Protein AF-A0A527XKP6-F1 (afdb_monomer_lite)

Radius of gyration: 14.29 Å; chains: 1; bounding box: 31×26×40 Å

pLDDT: mean 94.18, std 5.2, range [71.88, 98.5]

Sequence (89 aa):
LHRTIVERLSAAGHTIDDCDLYAEDFDPRLTRTERLGYHDQRSPADAVAGYVERLQNAEALVLSFPVWNYGYPAILKGFFDRVFLPGVS

Secondary structure (DSSP, 8-state):
-HHHHHHHHHHTT-------TTTTT------HHHHHTTTSPP-TTSTTHHHHHHHHH-S--------BTTB--HHHHHHHHHHS-TTT-

Foldseek 3Di:
DLVVVVVVCVVVVDDDDRDDLVVVVPDLDCDPVCVVCLQPDDDCPDPCNVVLVVLQPDPDDDDDADQDPNHGDSSVVSCCSRRVTPPSD

Structure (mmCIF, N/CA/C/O backbone):
data_AF-A0A527XKP6-F1
#
_entry.id   AF-A0A527XKP6-F1
#
loop_
_atom_site.group_PDB
_atom_site.id
_atom_site.type_symbol
_atom_site.label_atom_id
_atom_site.label_alt_id
_atom_site.label_comp_id
_atom_site.label_asym_id
_atom_site.label_entity_id
_atom_site.label_seq_id
_atom_site.pdbx_PDB_ins_code
_atom_site.Cartn_x
_atom_site.Cartn_y
_atom_site.Cartn_z
_atom_site.occupancy
_atom_site.B_iso_or_equiv
_atom_site.auth_seq_id
_atom_site.auth_comp_id
_atom_site.auth_asym_id
_atom_site.auth_atom_id
_atom_site.pdbx_PDB_model_num
ATOM 1 N N . LEU A 1 1 ? -10.159 10.206 12.391 1.00 90.69 1 LEU A N 1
ATOM 2 C CA . LEU A 1 1 ? -10.611 8.954 11.748 1.00 90.69 1 LEU A CA 1
ATOM 3 C C . LEU A 1 1 ? -9.492 7.920 11.744 1.00 90.69 1 LEU A C 1
ATOM 5 O O . LEU A 1 1 ? -9.668 6.918 12.415 1.00 90.69 1 LEU A O 1
ATOM 9 N N . HIS A 1 2 ? -8.344 8.208 11.115 1.00 94.12 2 HIS A N 1
ATOM 10 C CA . HIS A 1 2 ? -7.129 7.370 11.142 1.00 94.12 2 HIS A CA 1
ATOM 11 C C . HIS A 1 2 ? -6.816 6.754 12.520 1.00 94.12 2 HIS A C 1
ATOM 13 O O . HIS A 1 2 ? -6.942 5.545 12.671 1.00 94.12 2 HIS A O 1
ATOM 19 N N . ARG A 1 3 ? -6.567 7.573 13.553 1.00 95.50 3 ARG A N 1
ATOM 20 C CA . ARG A 1 3 ? -6.306 7.082 14.923 1.00 95.50 3 ARG A CA 1
ATOM 21 C C . ARG A 1 3 ? -7.337 6.062 15.421 1.00 95.50 3 ARG A C 1
ATOM 23 O O . ARG A 1 3 ? -6.975 5.039 15.981 1.00 95.50 3 ARG A O 1
ATOM 30 N N . THR A 1 4 ? -8.622 6.321 15.190 1.00 97.25 4 THR A N 1
ATOM 31 C CA . THR A 1 4 ? -9.702 5.418 15.610 1.00 97.25 4 THR A CA 1
ATOM 32 C C . THR A 1 4 ? -9.667 4.088 14.857 1.00 97.25 4 THR A C 1
ATOM 34 O O . THR A 1 4 ? -9.986 3.065 15.449 1.00 97.25 4 THR A O 1
ATOM 37 N N . ILE A 1 5 ? -9.281 4.081 13.577 1.00 96.69 5 ILE A N 1
ATOM 38 C CA . ILE A 1 5 ? -9.105 2.849 12.794 1.00 96.69 5 ILE A CA 1
ATOM 39 C C . ILE A 1 5 ? -7.983 2.009 13.412 1.00 96.69 5 ILE A C 1
ATOM 41 O O . ILE A 1 5 ? -8.220 0.852 13.752 1.00 96.69 5 ILE A O 1
ATOM 45 N N . VAL A 1 6 ? -6.809 2.613 13.628 1.00 96.44 6 VAL A N 1
ATOM 46 C CA . VAL A 1 6 ? -5.642 1.932 14.212 1.00 96.44 6 VAL A CA 1
ATOM 47 C C . VAL A 1 6 ? -5.973 1.379 15.598 1.00 96.44 6 VAL A C 1
ATOM 49 O O . VAL A 1 6 ? -5.790 0.193 15.849 1.00 96.44 6 VAL A O 1
ATOM 52 N N . GLU A 1 7 ? -6.539 2.200 16.486 1.00 97.38 7 GLU A N 1
ATOM 53 C CA . GLU A 1 7 ? -6.910 1.782 17.844 1.00 97.38 7 GLU A CA 1
ATOM 54 C C . GLU A 1 7 ? -7.886 0.597 17.845 1.00 97.38 7 GLU A C 1
ATOM 56 O O . GLU A 1 7 ? -7.725 -0.345 18.622 1.00 97.38 7 GLU A O 1
ATOM 61 N N . ARG A 1 8 ? -8.914 0.629 16.988 1.00 98.06 8 ARG A N 1
ATOM 62 C CA . ARG A 1 8 ? -9.968 -0.395 16.979 1.00 98.06 8 ARG A CA 1
ATOM 63 C C . ARG A 1 8 ? -9.511 -1.703 16.349 1.00 98.06 8 ARG A C 1
ATOM 65 O O . ARG A 1 8 ? -9.848 -2.752 16.892 1.00 98.06 8 ARG A O 1
ATOM 72 N N . LEU A 1 9 ? -8.758 -1.655 15.251 1.00 97.56 9 LEU A N 1
ATOM 73 C CA . LEU A 1 9 ? -8.244 -2.868 14.612 1.00 97.56 9 LEU A CA 1
ATOM 74 C C . LEU A 1 9 ? -7.177 -3.543 15.482 1.00 97.56 9 LEU A C 1
ATOM 76 O O . LEU A 1 9 ? -7.234 -4.757 15.668 1.00 97.56 9 LEU A O 1
ATOM 80 N N . SER A 1 10 ? -6.293 -2.763 16.110 1.00 97.50 10 SER A N 1
ATOM 81 C CA . SER A 1 10 ? -5.336 -3.291 17.089 1.00 97.50 10 SER A CA 1
ATOM 82 C C . SER A 1 10 ? -6.045 -3.931 18.286 1.00 97.50 10 SER A C 1
ATOM 84 O O . SER A 1 10 ? -5.695 -5.036 18.692 1.00 97.50 10 SER A O 1
ATOM 86 N N . ALA A 1 11 ? -7.092 -3.294 18.829 1.00 98.25 11 ALA A N 1
ATOM 87 C CA . ALA A 1 11 ? -7.879 -3.865 19.928 1.00 98.25 11 ALA A CA 1
ATOM 88 C C . ALA A 1 11 ? -8.630 -5.154 19.540 1.00 98.25 11 ALA A C 1
ATOM 90 O O . ALA A 1 11 ? -8.936 -5.967 20.411 1.00 98.25 11 ALA A O 1
ATOM 91 N N . ALA A 1 12 ? -8.919 -5.347 18.251 1.00 98.00 12 ALA A N 1
ATOM 92 C CA . ALA A 1 12 ? -9.498 -6.576 17.715 1.00 98.00 12 ALA A CA 1
ATOM 93 C C . ALA A 1 12 ? -8.454 -7.683 17.452 1.00 98.00 12 ALA A C 1
ATOM 95 O O . ALA A 1 12 ? -8.833 -8.785 17.062 1.00 98.00 12 ALA A O 1
ATOM 96 N N . GLY A 1 13 ? -7.164 -7.422 17.695 1.00 98.25 13 GLY A N 1
ATOM 97 C CA . GLY A 1 13 ? -6.080 -8.399 17.558 1.00 98.25 13 GLY A CA 1
ATOM 98 C C . GLY A 1 13 ? -5.417 -8.440 16.179 1.00 98.25 13 GLY A C 1
ATOM 99 O O . GLY A 1 13 ? -4.670 -9.376 15.907 1.00 98.25 13 GLY A O 1
ATOM 100 N N . HIS A 1 14 ? -5.671 -7.458 15.310 1.00 98.06 14 HIS A N 1
ATOM 101 C CA . HIS A 1 14 ? -5.000 -7.361 14.013 1.00 98.06 14 HIS A CA 1
ATOM 102 C C . HIS A 1 14 ? -3.616 -6.709 14.144 1.00 98.06 14 HIS A C 1
ATOM 104 O O . HIS A 1 14 ? -3.442 -5.746 14.893 1.00 98.06 14 HIS A O 1
ATOM 110 N N . THR A 1 15 ? -2.646 -7.191 13.366 1.00 97.69 15 THR A N 1
ATOM 111 C CA . THR A 1 15 ? -1.364 -6.503 13.160 1.00 97.69 15 THR A CA 1
ATOM 112 C C . THR A 1 15 ? -1.563 -5.380 12.151 1.00 97.69 15 THR A C 1
ATOM 114 O O . THR A 1 15 ? -2.117 -5.613 11.079 1.00 97.69 15 THR A O 1
ATOM 117 N N . ILE A 1 16 ? -1.121 -4.169 12.490 1.00 97.50 16 ILE A N 1
ATOM 118 C CA . ILE A 1 16 ? -1.324 -2.977 11.662 1.00 97.50 16 ILE A CA 1
ATOM 119 C C . ILE A 1 16 ? 0.014 -2.477 11.140 1.00 97.50 16 ILE A C 1
ATOM 121 O O . ILE A 1 16 ? 0.918 -2.183 11.920 1.00 97.50 16 ILE A O 1
ATOM 125 N N . ASP A 1 17 ? 0.099 -2.344 9.822 1.00 97.25 17 ASP A N 1
ATOM 126 C CA . ASP A 1 17 ? 1.135 -1.581 9.144 1.00 97.25 17 ASP A CA 1
ATOM 127 C C . ASP A 1 17 ? 0.581 -0.186 8.808 1.00 97.25 17 ASP A C 1
ATOM 129 O O . ASP A 1 17 ? -0.256 -0.031 7.916 1.00 97.25 17 ASP A O 1
ATOM 133 N N . ASP A 1 18 ? 0.977 0.823 9.588 1.00 96.06 18 ASP A N 1
ATOM 134 C CA . ASP A 1 18 ? 0.441 2.183 9.479 1.00 96.06 18 ASP A CA 1
ATOM 135 C C . ASP A 1 18 ? 1.188 2.980 8.396 1.00 96.06 18 ASP A C 1
ATOM 137 O O . ASP A 1 18 ? 2.243 3.564 8.638 1.00 96.06 18 ASP A O 1
ATOM 141 N N . CYS A 1 19 ? 0.665 2.936 7.168 1.00 97.00 19 CYS A N 1
ATOM 142 C CA . CYS A 1 19 ? 1.224 3.610 5.992 1.00 97.00 19 CYS A CA 1
ATOM 143 C C . CYS A 1 19 ? 0.689 5.040 5.862 1.00 97.00 19 CYS A C 1
ATOM 145 O O . CYS A 1 19 ? -0.335 5.282 5.212 1.00 97.00 19 CYS A O 1
ATOM 147 N N . ASP A 1 20 ? 1.382 5.997 6.484 1.00 97.12 20 ASP A N 1
ATOM 148 C CA . ASP A 1 20 ? 1.076 7.424 6.363 1.00 97.12 20 ASP A CA 1
ATOM 149 C C . ASP A 1 20 ? 1.929 8.051 5.255 1.00 97.12 20 ASP A C 1
ATOM 151 O O . ASP A 1 20 ? 3.053 8.501 5.470 1.00 97.12 20 ASP A O 1
ATOM 155 N N . LEU A 1 21 ? 1.351 8.129 4.052 1.00 97.94 21 LEU A N 1
ATOM 156 C CA . LEU A 1 21 ? 2.018 8.673 2.865 1.00 97.94 21 LEU A CA 1
ATOM 157 C C . LEU A 1 21 ? 2.544 10.106 3.050 1.00 97.94 21 LEU A C 1
ATOM 159 O O . LEU A 1 21 ? 3.505 10.485 2.383 1.00 97.94 21 LEU A O 1
ATOM 163 N N . TYR A 1 22 ? 1.920 10.916 3.913 1.00 97.56 22 TYR A N 1
ATOM 164 C CA . TYR A 1 22 ? 2.390 12.277 4.181 1.00 97.56 22 TYR A CA 1
ATOM 165 C C . TYR A 1 22 ? 3.547 12.285 5.178 1.00 97.56 22 TYR A C 1
ATOM 167 O O . TYR A 1 22 ? 4.501 13.036 4.983 1.00 97.56 22 TYR A O 1
ATOM 175 N N . ALA A 1 23 ? 3.478 11.469 6.232 1.00 97.56 23 ALA A N 1
ATOM 176 C CA . ALA A 1 23 ? 4.568 11.352 7.201 1.00 97.56 23 ALA A CA 1
ATOM 177 C C . ALA A 1 23 ? 5.820 10.698 6.592 1.00 97.56 23 ALA A C 1
ATOM 179 O O . ALA A 1 23 ? 6.939 11.035 6.975 1.00 97.56 23 ALA A O 1
ATOM 180 N N . GLU A 1 24 ? 5.630 9.797 5.629 1.00 97.69 24 GLU A N 1
ATOM 181 C CA . GLU A 1 24 ? 6.697 9.099 4.907 1.00 97.69 24 GLU A CA 1
ATOM 182 C C . GLU A 1 24 ? 7.258 9.892 3.708 1.00 97.69 24 GLU A C 1
ATOM 184 O O . GLU A 1 24 ? 8.132 9.390 3.003 1.00 97.69 24 GLU A O 1
ATOM 189 N N . ASP A 1 25 ? 6.777 11.122 3.475 1.00 97.31 25 ASP A N 1
ATOM 190 C CA . ASP A 1 25 ? 7.171 11.999 2.356 1.00 97.31 25 ASP A CA 1
ATOM 191 C C . ASP A 1 25 ? 7.123 11.287 0.990 1.00 97.31 25 ASP A C 1
ATOM 193 O O . ASP A 1 25 ? 8.034 11.366 0.160 1.00 97.31 25 ASP A O 1
ATOM 197 N N . PHE A 1 26 ? 6.045 10.530 0.756 1.00 98.12 26 PHE A N 1
ATOM 198 C CA . PHE A 1 26 ? 5.883 9.767 -0.474 1.00 98.12 26 PHE A CA 1
ATOM 199 C C . PHE A 1 26 ? 5.789 10.699 -1.688 1.00 98.12 26 PHE A C 1
ATOM 201 O O . PHE A 1 26 ? 4.852 11.490 -1.808 1.00 98.12 26 PHE A O 1
ATOM 208 N N . ASP A 1 27 ? 6.713 10.557 -2.643 1.00 97.75 27 ASP A N 1
ATOM 209 C CA . ASP A 1 27 ? 6.633 11.269 -3.920 1.00 97.75 27 ASP A CA 1
ATOM 210 C C . ASP A 1 27 ? 5.519 10.657 -4.791 1.00 97.75 27 ASP A C 1
ATOM 212 O O . ASP A 1 27 ? 5.623 9.505 -5.210 1.00 97.75 27 ASP A O 1
ATOM 216 N N . PRO A 1 28 ? 4.448 11.384 -5.139 1.00 97.81 28 PRO A N 1
ATOM 217 C CA . PRO A 1 28 ? 3.357 10.800 -5.911 1.00 97.81 28 PRO A CA 1
ATOM 218 C C . PRO A 1 28 ? 3.570 10.856 -7.423 1.00 97.81 28 PRO A C 1
ATOM 220 O O . PRO A 1 28 ? 2.710 10.420 -8.189 1.00 97.81 28 PRO A O 1
ATOM 223 N N . ARG A 1 29 ? 4.679 11.430 -7.895 1.00 97.38 29 ARG A N 1
ATOM 224 C CA . ARG A 1 29 ? 4.888 11.668 -9.323 1.00 97.38 29 ARG A CA 1
ATOM 225 C C . ARG A 1 29 ? 5.367 10.395 -10.005 1.00 97.38 29 ARG A C 1
ATOM 227 O O . ARG A 1 29 ? 6.482 9.943 -9.770 1.00 97.38 29 ARG A O 1
ATOM 234 N N . LEU A 1 30 ? 4.558 9.868 -10.922 1.00 95.44 30 LEU A N 1
ATOM 235 C CA . LEU A 1 30 ? 5.023 8.871 -11.881 1.00 95.44 30 LEU A CA 1
ATOM 236 C C . LEU A 1 30 ? 5.991 9.541 -12.866 1.00 95.44 30 LEU A C 1
ATOM 238 O O . LEU A 1 30 ? 5.593 10.377 -13.683 1.00 95.44 30 LEU A O 1
ATOM 242 N N . THR A 1 31 ? 7.272 9.197 -12.781 1.00 95.12 31 THR A N 1
ATOM 243 C CA . THR A 1 31 ? 8.301 9.785 -13.645 1.00 95.12 31 THR A CA 1
ATOM 244 C C . THR A 1 31 ? 8.235 9.225 -15.067 1.00 95.12 31 THR A C 1
ATOM 246 O O . THR A 1 31 ? 7.659 8.168 -15.326 1.00 95.12 31 THR A O 1
ATOM 249 N N . ARG A 1 32 ? 8.882 9.905 -16.027 1.00 95.50 32 ARG A N 1
ATOM 250 C CA . ARG A 1 32 ? 8.995 9.400 -17.408 1.00 95.50 32 ARG A CA 1
ATOM 251 C C . ARG A 1 32 ? 9.647 8.017 -17.457 1.00 95.50 32 ARG A C 1
ATOM 253 O O . ARG A 1 32 ? 9.200 7.177 -18.228 1.00 95.50 32 ARG A O 1
ATOM 260 N N . THR A 1 33 ? 10.696 7.799 -16.667 1.00 92.69 33 THR A N 1
ATOM 261 C CA . THR A 1 33 ? 11.423 6.523 -16.630 1.00 92.69 33 THR A CA 1
ATOM 262 C C . THR A 1 33 ? 10.516 5.397 -16.149 1.00 92.69 33 THR A C 1
ATOM 264 O O . THR A 1 33 ? 10.387 4.392 -16.839 1.00 92.69 33 THR A O 1
ATOM 267 N N . GLU A 1 34 ? 9.805 5.602 -15.038 1.00 92.44 34 GLU A N 1
ATOM 268 C CA . GLU A 1 34 ? 8.840 4.619 -14.528 1.00 92.44 34 GLU A CA 1
ATOM 269 C C . GLU A 1 34 ? 7.683 4.392 -15.504 1.00 92.44 34 GLU A C 1
ATOM 271 O O . GLU A 1 34 ? 7.241 3.264 -15.690 1.00 92.44 34 GLU A O 1
ATOM 276 N N . ARG A 1 35 ? 7.211 5.443 -16.186 1.00 93.25 35 ARG A N 1
ATOM 277 C CA . ARG A 1 35 ?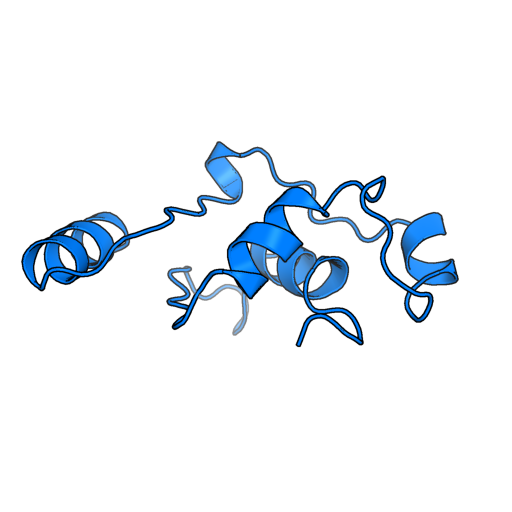 6.147 5.309 -17.186 1.00 93.25 35 ARG A CA 1
ATOM 278 C C . ARG A 1 35 ? 6.577 4.495 -18.408 1.00 93.25 35 ARG A C 1
ATOM 280 O O . ARG A 1 35 ? 5.726 3.837 -19.008 1.00 93.25 35 ARG A O 1
ATOM 287 N N . LEU A 1 36 ? 7.846 4.568 -18.809 1.00 93.81 36 LEU A N 1
ATOM 288 C CA . LEU A 1 36 ? 8.371 3.780 -19.926 1.00 93.81 36 LEU A CA 1
ATOM 289 C C . LEU A 1 36 ? 8.459 2.293 -19.566 1.00 93.81 36 LEU A C 1
ATOM 291 O O . LEU A 1 36 ? 8.061 1.474 -20.385 1.00 93.81 36 LEU A O 1
ATOM 295 N N . GLY A 1 37 ? 8.892 1.969 -18.344 1.00 90.12 37 GLY A N 1
ATOM 296 C CA . GLY A 1 37 ? 8.951 0.597 -17.820 1.00 90.12 37 GLY A CA 1
ATOM 297 C C . GLY A 1 37 ? 7.690 0.139 -17.079 1.00 90.12 37 GLY A C 1
ATOM 298 O O . GLY A 1 37 ? 7.742 -0.782 -16.276 1.00 90.12 37 GLY A O 1
ATOM 299 N N . TYR A 1 38 ? 6.546 0.792 -17.302 1.00 87.62 38 TYR A N 1
ATOM 300 C CA . TYR A 1 38 ? 5.333 0.630 -16.482 1.00 87.62 38 TYR A CA 1
ATOM 301 C C . TYR A 1 38 ? 4.761 -0.799 -16.459 1.00 87.62 38 TYR A C 1
ATOM 303 O O . TYR A 1 38 ? 4.025 -1.162 -15.545 1.00 87.62 38 TYR A O 1
ATOM 311 N N . HIS A 1 39 ? 5.071 -1.593 -17.485 1.00 87.88 39 HIS A N 1
ATOM 312 C CA . HIS A 1 39 ? 4.619 -2.978 -17.637 1.00 87.88 39 HIS A CA 1
ATOM 313 C C . HIS A 1 39 ? 5.760 -3.995 -17.512 1.00 87.88 39 HIS A C 1
ATOM 315 O O . HIS A 1 39 ? 5.537 -5.185 -17.734 1.00 87.88 39 HIS A O 1
ATOM 321 N N . ASP A 1 40 ? 6.967 -3.535 -17.185 1.00 88.44 40 ASP A N 1
ATOM 322 C CA . ASP A 1 40 ? 8.109 -4.412 -16.969 1.00 88.44 40 ASP A CA 1
ATOM 323 C C . ASP A 1 40 ? 8.002 -5.090 -15.595 1.00 88.44 40 ASP A C 1
ATOM 325 O O . ASP A 1 40 ? 7.249 -4.664 -14.714 1.00 88.44 40 ASP A O 1
ATOM 329 N N . GLN A 1 41 ? 8.765 -6.169 -15.400 1.00 84.19 41 GLN A N 1
ATOM 330 C CA . GLN A 1 41 ? 8.843 -6.816 -14.092 1.00 84.19 41 GLN A CA 1
ATOM 331 C C . GLN A 1 41 ? 9.451 -5.863 -13.063 1.00 84.19 41 GLN A C 1
ATOM 333 O O . GLN A 1 41 ? 10.473 -5.222 -13.314 1.00 84.19 41 GLN A O 1
ATOM 338 N N . ARG A 1 42 ? 8.827 -5.812 -11.886 1.00 82.56 42 ARG A N 1
ATOM 339 C CA . ARG A 1 42 ? 9.290 -4.997 -10.764 1.00 82.56 42 ARG A CA 1
ATOM 340 C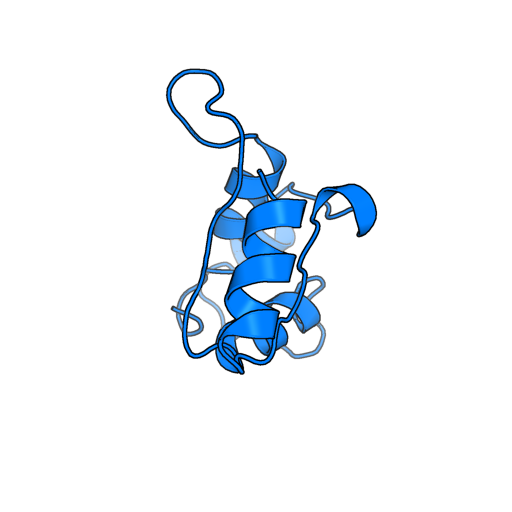 C . ARG A 1 42 ? 10.647 -5.472 -10.266 1.00 82.56 42 ARG A C 1
ATOM 342 O O . ARG A 1 42 ? 10.913 -6.671 -10.185 1.00 82.56 42 ARG A O 1
ATOM 349 N N . SER A 1 43 ? 11.480 -4.511 -9.893 1.00 83.38 43 SER A N 1
ATOM 350 C CA . SER A 1 43 ? 12.804 -4.743 -9.333 1.00 83.38 43 SER A CA 1
ATOM 351 C C . SER A 1 43 ? 12.832 -4.352 -7.855 1.00 83.38 43 SER A C 1
ATOM 353 O O . SER A 1 43 ? 12.272 -3.318 -7.489 1.00 83.38 43 SER A O 1
ATOM 355 N N . PRO A 1 44 ? 13.558 -5.088 -6.991 1.00 83.75 44 PRO A N 1
ATOM 356 C CA . PRO A 1 44 ? 13.854 -4.635 -5.630 1.00 83.75 44 PRO A CA 1
ATOM 357 C C . PRO A 1 44 ? 14.580 -3.279 -5.572 1.00 83.75 44 PRO A C 1
ATOM 359 O O . PRO A 1 44 ? 14.611 -2.645 -4.524 1.00 83.75 44 PRO A O 1
ATOM 362 N N . ALA A 1 45 ? 15.171 -2.830 -6.687 1.00 85.75 45 ALA A N 1
ATOM 363 C CA . ALA A 1 45 ? 15.811 -1.521 -6.803 1.00 85.75 45 ALA A CA 1
ATOM 364 C C . ALA A 1 45 ? 14.832 -0.375 -7.127 1.00 85.75 45 ALA A C 1
ATOM 366 O O . ALA A 1 45 ? 15.247 0.784 -7.165 1.00 85.75 45 ALA A O 1
ATOM 367 N N . ASP A 1 46 ? 13.556 -0.671 -7.389 1.00 89.81 46 ASP A N 1
ATOM 368 C CA . ASP A 1 46 ? 12.571 0.360 -7.692 1.00 89.81 46 ASP A CA 1
ATOM 369 C C . ASP A 1 46 ? 12.306 1.235 -6.462 1.00 89.81 46 ASP A C 1
ATOM 371 O O . ASP A 1 46 ? 12.159 0.743 -5.345 1.00 89.81 46 ASP A O 1
ATOM 375 N N . ALA A 1 47 ? 12.140 2.542 -6.674 1.00 90.50 47 ALA A N 1
ATOM 376 C CA . ALA A 1 47 ? 11.974 3.512 -5.587 1.00 90.50 47 ALA A CA 1
ATOM 377 C C . ALA A 1 47 ? 10.787 3.215 -4.648 1.00 90.50 47 ALA A C 1
ATOM 379 O O . ALA A 1 47 ? 10.798 3.637 -3.497 1.00 90.50 47 ALA A O 1
ATOM 380 N N . VAL A 1 48 ? 9.767 2.495 -5.129 1.00 94.50 48 VAL A N 1
ATOM 381 C CA . VAL A 1 48 ? 8.576 2.135 -4.342 1.00 94.50 48 VAL A CA 1
ATOM 382 C C . VAL A 1 48 ? 8.548 0.662 -3.909 1.00 94.50 48 VAL A C 1
ATOM 384 O O . VAL A 1 48 ? 7.509 0.184 -3.465 1.00 94.50 48 VAL A O 1
ATOM 387 N N . ALA A 1 49 ? 9.665 -0.069 -4.021 1.00 93.94 49 ALA A N 1
ATOM 388 C CA . ALA A 1 49 ? 9.740 -1.491 -3.666 1.00 93.94 49 ALA A CA 1
ATOM 389 C C . ALA A 1 49 ? 9.309 -1.771 -2.213 1.00 93.94 49 ALA A C 1
ATOM 391 O O . ALA A 1 49 ? 8.549 -2.706 -1.983 1.00 93.94 49 ALA A O 1
ATOM 392 N N . GLY A 1 50 ? 9.692 -0.914 -1.258 1.00 95.81 50 GLY A N 1
ATOM 393 C CA . GLY A 1 50 ? 9.262 -1.057 0.140 1.00 95.81 50 GLY A CA 1
ATOM 394 C C . GLY A 1 50 ? 7.741 -0.964 0.322 1.00 95.81 50 GLY A C 1
ATOM 395 O O . GLY A 1 50 ? 7.162 -1.707 1.104 1.00 95.81 50 GLY A O 1
ATOM 396 N N . TYR A 1 51 ? 7.059 -0.115 -0.451 1.00 96.81 51 TYR A N 1
ATOM 397 C CA . TYR A 1 51 ? 5.595 -0.025 -0.414 1.00 96.81 51 TYR A CA 1
ATOM 398 C C . TYR A 1 51 ? 4.913 -1.226 -1.077 1.00 96.81 51 TYR A C 1
ATOM 400 O O . TYR A 1 51 ? 3.850 -1.651 -0.628 1.00 96.81 51 TYR A O 1
ATOM 408 N N . VAL A 1 52 ? 5.524 -1.785 -2.126 1.00 95.06 52 VAL A N 1
ATOM 409 C CA . VAL A 1 52 ? 5.051 -3.022 -2.764 1.00 95.06 52 VAL A CA 1
ATOM 410 C C . VAL A 1 52 ? 5.126 -4.188 -1.780 1.00 95.06 52 VAL A C 1
ATOM 412 O O . VAL A 1 52 ? 4.151 -4.920 -1.643 1.00 95.06 52 VAL A O 1
ATOM 415 N N . GLU A 1 53 ? 6.237 -4.330 -1.056 1.00 95.06 53 GLU A N 1
ATOM 416 C CA . GLU A 1 53 ? 6.411 -5.381 -0.048 1.00 95.06 53 GLU A CA 1
ATOM 417 C C . GLU A 1 53 ? 5.364 -5.276 1.070 1.00 95.06 53 GLU A C 1
ATOM 419 O O . GLU A 1 53 ? 4.714 -6.264 1.410 1.00 95.06 53 GLU A O 1
ATOM 424 N N . ARG A 1 54 ? 5.137 -4.065 1.595 1.00 96.00 54 ARG A N 1
ATOM 425 C CA . ARG A 1 54 ? 4.083 -3.794 2.587 1.00 96.00 54 ARG A CA 1
ATOM 426 C C . ARG A 1 54 ? 2.707 -4.236 2.091 1.00 96.00 54 ARG A C 1
ATOM 428 O O . ARG A 1 54 ? 1.993 -4.936 2.803 1.00 96.00 54 ARG A O 1
ATOM 435 N N . LEU A 1 55 ? 2.362 -3.883 0.850 1.00 94.69 55 LEU A N 1
ATOM 436 C CA . LEU A 1 55 ? 1.092 -4.267 0.234 1.00 94.69 55 LEU A CA 1
ATOM 437 C C . LEU A 1 55 ? 0.973 -5.787 0.042 1.00 94.69 55 LEU A C 1
ATOM 439 O O . LEU A 1 55 ? -0.084 -6.344 0.315 1.00 94.69 55 LEU A O 1
ATOM 443 N N . GLN A 1 56 ? 2.041 -6.462 -0.389 1.00 93.44 56 GLN A N 1
ATOM 444 C CA . GLN A 1 56 ? 2.058 -7.918 -0.586 1.00 93.44 56 GLN A CA 1
ATOM 445 C C . GLN A 1 56 ? 1.960 -8.703 0.729 1.00 93.44 56 GLN A C 1
ATOM 447 O O . GLN A 1 56 ? 1.427 -9.810 0.739 1.00 93.44 56 GLN A O 1
ATOM 452 N N . ASN A 1 57 ? 2.448 -8.133 1.832 1.00 95.44 57 ASN A N 1
ATOM 453 C CA . ASN A 1 57 ? 2.338 -8.720 3.168 1.00 95.44 57 ASN A CA 1
ATOM 454 C C . ASN A 1 57 ? 0.970 -8.472 3.829 1.00 95.44 57 ASN A C 1
ATOM 456 O O . ASN A 1 57 ? 0.669 -9.089 4.852 1.00 95.44 57 ASN A O 1
ATOM 460 N N . ALA A 1 58 ? 0.149 -7.569 3.287 1.00 96.06 58 ALA A N 1
ATOM 461 C CA . ALA A 1 58 ? -1.141 -7.216 3.863 1.00 96.06 58 ALA A CA 1
ATOM 462 C C . ALA A 1 58 ? -2.254 -8.180 3.415 1.00 96.06 58 ALA A C 1
ATOM 464 O O . ALA A 1 58 ? -2.480 -8.394 2.227 1.00 96.06 58 ALA A O 1
ATOM 465 N N . GLU A 1 59 ? -3.025 -8.700 4.372 1.00 96.81 59 GLU A N 1
ATOM 466 C CA . GLU A 1 59 ? -4.220 -9.518 4.092 1.00 96.81 59 GLU A CA 1
ATOM 467 C C . GLU A 1 59 ? -5.468 -8.662 3.810 1.00 96.81 59 GLU A C 1
ATOM 469 O O . GLU A 1 59 ? -6.442 -9.127 3.217 1.00 96.81 59 GLU A O 1
ATOM 474 N N . ALA A 1 60 ? -5.455 -7.402 4.250 1.00 96.12 60 ALA A N 1
ATOM 475 C CA . ALA A 1 60 ? -6.526 -6.438 4.048 1.00 96.12 60 ALA A CA 1
ATOM 476 C C . ALA A 1 60 ? -5.964 -5.014 3.975 1.00 96.12 60 ALA A C 1
ATOM 478 O O . ALA A 1 60 ? -4.993 -4.681 4.653 1.00 96.12 60 ALA A O 1
ATOM 479 N N . LEU A 1 61 ? -6.619 -4.155 3.189 1.00 96.00 61 LEU A N 1
ATOM 480 C CA . LEU A 1 61 ? -6.245 -2.753 3.018 1.00 96.00 61 LEU A CA 1
ATOM 481 C C . LEU A 1 61 ? -7.380 -1.834 3.481 1.00 96.00 61 LEU A C 1
ATOM 483 O O . LEU A 1 61 ? -8.518 -1.962 3.027 1.00 96.00 61 LEU A O 1
ATOM 487 N N . VAL A 1 62 ? -7.061 -0.868 4.344 1.00 96.81 62 VAL A N 1
ATOM 488 C CA . VAL A 1 62 ? -7.989 0.190 4.766 1.00 96.81 62 VAL A CA 1
ATOM 489 C C . VAL A 1 62 ? -7.478 1.534 4.267 1.00 96.81 62 VAL A C 1
ATOM 491 O O . VAL A 1 62 ? -6.408 1.990 4.655 1.00 96.81 62 VAL A O 1
ATOM 494 N N . LEU A 1 63 ? -8.266 2.199 3.423 1.00 96.56 63 LEU A N 1
ATOM 495 C CA . LEU A 1 63 ? -7.925 3.506 2.867 1.00 96.56 63 LEU A CA 1
ATOM 496 C C . LEU A 1 63 ? -8.624 4.616 3.663 1.00 96.56 63 LEU A C 1
ATOM 498 O O . LEU A 1 63 ? -9.842 4.771 3.586 1.00 96.56 63 LEU A O 1
ATOM 502 N N . SER A 1 64 ? -7.855 5.407 4.414 1.00 96.56 64 SER A N 1
ATOM 503 C CA . SER A 1 64 ? -8.360 6.538 5.206 1.00 96.56 64 SER A CA 1
ATOM 504 C C . SER A 1 64 ? -7.889 7.866 4.615 1.00 96.56 64 SER A C 1
ATOM 506 O O . SER A 1 64 ? -6.786 8.318 4.903 1.00 96.56 64 SER A O 1
ATOM 508 N N . PHE A 1 65 ? -8.738 8.527 3.829 1.00 96.88 65 PHE A N 1
ATOM 509 C CA . PHE A 1 65 ? -8.408 9.793 3.168 1.00 96.88 65 PHE A CA 1
ATOM 510 C C . PHE A 1 65 ? -9.626 10.733 3.094 1.00 96.88 65 PHE A C 1
ATOM 512 O O . PHE A 1 65 ? -10.768 10.266 3.074 1.00 96.88 65 PHE A O 1
ATOM 519 N N . PRO A 1 66 ? -9.421 12.062 3.043 1.00 97.06 66 PRO A N 1
ATOM 520 C CA . PRO A 1 66 ? -10.487 13.003 2.714 1.00 97.06 66 PRO A CA 1
ATOM 521 C C . PRO A 1 66 ? -10.818 12.946 1.217 1.00 97.06 66 PRO A C 1
ATOM 523 O O . PRO A 1 66 ? -9.921 12.847 0.385 1.00 97.06 66 PRO A O 1
ATOM 526 N N . VAL A 1 67 ? -12.093 13.080 0.854 1.00 96.75 67 VAL A N 1
ATOM 527 C CA . VAL A 1 67 ? -12.498 13.177 -0.558 1.00 96.75 67 VAL A CA 1
ATOM 528 C C . VAL A 1 67 ? -12.193 14.577 -1.084 1.00 96.75 67 VAL A C 1
ATOM 530 O O . VAL A 1 67 ? -12.723 15.560 -0.566 1.00 96.75 67 VAL A O 1
ATOM 533 N N . TRP A 1 68 ? -11.387 14.670 -2.142 1.00 96.50 68 TRP A N 1
ATOM 534 C CA . TRP A 1 68 ? -11.060 15.921 -2.834 1.00 96.50 68 TRP A CA 1
ATOM 535 C C . TRP A 1 68 ? -11.500 15.836 -4.289 1.00 96.50 68 TRP A C 1
ATOM 537 O O . TRP A 1 68 ? -11.162 14.878 -4.975 1.00 96.50 68 TRP A O 1
ATOM 547 N N . ASN A 1 69 ? -12.249 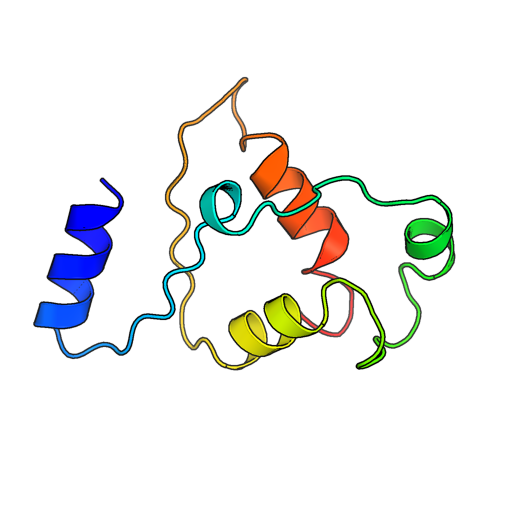16.834 -4.771 1.00 94.56 69 ASN A N 1
ATOM 548 C CA . ASN A 1 69 ? -12.763 16.868 -6.148 1.00 94.56 69 ASN A CA 1
ATOM 549 C C . ASN A 1 69 ? -13.400 15.534 -6.586 1.00 94.56 69 ASN A C 1
ATOM 551 O O . ASN A 1 69 ? -13.114 15.030 -7.668 1.00 94.56 69 ASN A O 1
ATOM 555 N N . TYR A 1 70 ? -14.255 14.965 -5.728 1.00 94.69 70 TYR A N 1
ATOM 556 C CA . TYR A 1 70 ? -14.935 13.680 -5.952 1.00 94.69 70 TYR A CA 1
ATOM 557 C C . TYR A 1 70 ? -14.005 12.456 -6.077 1.00 94.69 70 TYR A C 1
ATOM 559 O O . TYR A 1 70 ? -14.427 11.419 -6.581 1.00 94.69 70 TY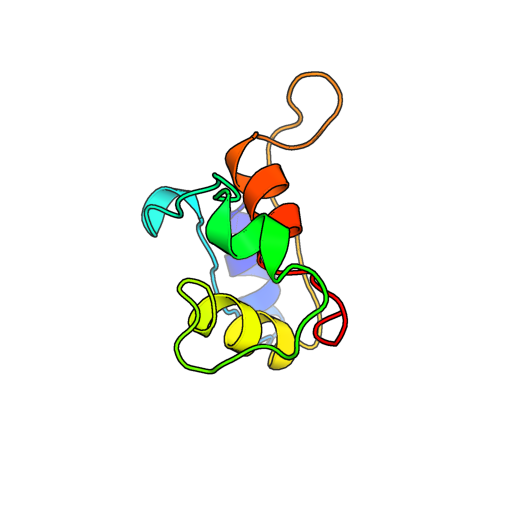R A O 1
ATOM 567 N N . GLY A 1 71 ? -12.761 12.540 -5.595 1.00 94.94 71 GLY A N 1
ATOM 568 C CA . GLY A 1 71 ? -11.803 11.438 -5.641 1.00 94.94 71 GLY A CA 1
ATOM 569 C C . GLY A 1 71 ? -10.757 11.471 -4.527 1.00 94.94 71 GLY A C 1
ATOM 570 O O . GLY A 1 71 ? -10.948 12.079 -3.470 1.00 94.94 71 GLY A O 1
ATOM 571 N N . TYR A 1 72 ? -9.652 10.768 -4.773 1.00 97.38 72 TYR A N 1
ATOM 572 C CA . TYR A 1 72 ? -8.513 10.678 -3.862 1.00 97.38 72 TYR A CA 1
ATOM 573 C C . TYR A 1 72 ? -7.696 11.981 -3.838 1.00 97.38 72 TYR A C 1
ATOM 575 O O . TYR A 1 72 ? -7.578 12.653 -4.867 1.00 97.38 72 TYR A O 1
ATOM 583 N N . PRO A 1 73 ? -7.030 12.301 -2.715 1.00 98.25 73 PRO A N 1
ATOM 584 C CA . PRO A 1 73 ? -5.913 13.234 -2.714 1.00 98.25 73 PRO A CA 1
ATOM 585 C C . PRO A 1 73 ? -4.848 12.821 -3.734 1.00 98.25 73 PRO A C 1
ATOM 587 O O . PRO A 1 73 ? -4.612 11.629 -3.948 1.00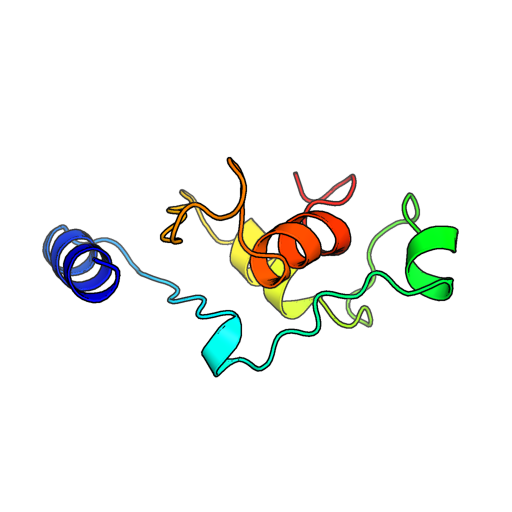 98.25 73 PRO A O 1
ATOM 590 N N . ALA A 1 74 ? -4.159 13.799 -4.329 1.00 98.31 74 ALA A N 1
ATOM 591 C CA . ALA A 1 74 ? -3.148 13.537 -5.356 1.00 98.31 74 ALA A CA 1
ATOM 592 C C . ALA A 1 74 ? -2.043 12.579 -4.875 1.00 98.31 74 ALA A C 1
ATOM 594 O O . ALA A 1 74 ? -1.578 11.757 -5.661 1.00 98.31 74 ALA A O 1
ATOM 595 N N . ILE A 1 75 ? -1.676 12.634 -3.586 1.00 98.50 75 ILE A N 1
ATOM 596 C CA . ILE A 1 75 ? -0.660 11.743 -3.016 1.00 98.50 75 ILE A CA 1
ATOM 597 C C . ILE A 1 75 ? -1.081 10.268 -3.074 1.00 98.50 75 ILE A C 1
ATOM 599 O O . ILE A 1 75 ? -0.307 9.413 -3.492 1.00 98.50 75 ILE A O 1
ATOM 603 N N . LEU A 1 76 ? -2.349 9.986 -2.761 1.00 98.38 76 LEU A N 1
ATOM 604 C CA . LEU A 1 76 ? -2.907 8.638 -2.801 1.00 98.38 76 LEU A CA 1
ATOM 605 C C . LEU A 1 76 ? -3.159 8.183 -4.243 1.00 98.38 76 LEU A C 1
ATOM 607 O O . LEU A 1 76 ? -2.934 7.024 -4.576 1.00 98.38 76 LEU A O 1
ATOM 611 N N . LYS A 1 77 ? -3.570 9.093 -5.136 1.00 98.00 77 LYS A N 1
ATOM 612 C CA . LYS A 1 77 ? -3.673 8.770 -6.565 1.00 98.00 77 LYS A CA 1
ATOM 613 C C . LYS A 1 77 ? -2.313 8.370 -7.150 1.00 98.00 77 LYS A C 1
ATOM 615 O O . LYS A 1 77 ? -2.239 7.372 -7.858 1.00 98.00 77 LYS A O 1
ATOM 620 N N . GLY A 1 78 ? -1.254 9.109 -6.819 1.00 97.81 78 GLY A N 1
ATOM 621 C CA . GLY A 1 78 ? 0.113 8.779 -7.223 1.00 97.81 78 GLY A CA 1
ATOM 622 C C . GLY A 1 78 ? 0.621 7.470 -6.620 1.00 97.81 78 GLY A C 1
ATOM 623 O O . GLY A 1 78 ? 1.340 6.728 -7.284 1.00 97.81 78 GLY A O 1
ATOM 624 N N . PHE A 1 79 ? 0.199 7.144 -5.395 1.00 97.62 79 PHE A N 1
ATOM 625 C CA . PHE A 1 79 ? 0.488 5.851 -4.775 1.00 97.62 79 PHE A CA 1
ATOM 626 C C . PHE A 1 79 ? -0.087 4.698 -5.598 1.00 97.62 79 PHE A C 1
ATOM 628 O O . PHE A 1 79 ? 0.652 3.787 -5.968 1.00 97.62 79 PHE A O 1
ATOM 635 N N . PHE A 1 80 ? -1.363 4.782 -5.991 1.00 96.56 80 PHE A N 1
ATOM 636 C CA . PHE A 1 80 ? -1.952 3.806 -6.911 1.00 96.56 80 PHE A CA 1
ATOM 637 C C . PHE A 1 80 ? -1.199 3.738 -8.240 1.00 96.56 80 PHE A C 1
ATOM 639 O O . PHE A 1 80 ? -0.868 2.649 -8.697 1.00 96.56 80 PHE A O 1
ATOM 646 N N . ASP A 1 81 ? -0.858 4.889 -8.819 1.00 95.50 81 ASP A N 1
ATOM 647 C CA . ASP A 1 81 ? -0.175 4.942 -10.112 1.00 95.50 81 ASP A CA 1
ATOM 648 C C . ASP A 1 81 ? 1.212 4.295 -10.102 1.00 95.50 81 ASP A C 1
ATOM 650 O O . ASP A 1 81 ? 1.638 3.800 -11.143 1.00 95.50 81 ASP A O 1
ATOM 654 N N . ARG A 1 82 ? 1.920 4.311 -8.967 1.00 95.38 82 ARG A N 1
ATOM 655 C CA . ARG A 1 82 ? 3.302 3.814 -8.857 1.00 95.38 82 ARG A CA 1
ATOM 656 C C . ARG A 1 82 ? 3.417 2.424 -8.229 1.00 95.38 82 ARG A C 1
ATOM 658 O O . ARG A 1 82 ? 4.373 1.720 -8.544 1.00 95.38 82 ARG A O 1
ATOM 665 N N . VAL A 1 83 ? 2.495 2.041 -7.341 1.00 95.25 83 VAL A N 1
ATOM 666 C CA . VAL A 1 83 ? 2.600 0.815 -6.522 1.00 95.25 83 VAL A CA 1
ATOM 667 C C . VAL A 1 83 ? 1.708 -0.315 -7.040 1.00 95.25 83 VAL A C 1
ATOM 669 O O . VAL A 1 83 ? 2.137 -1.466 -7.040 1.00 95.25 83 VAL A O 1
ATOM 672 N N . PHE A 1 84 ? 0.509 -0.011 -7.545 1.00 92.81 84 PHE A N 1
ATOM 673 C CA . PHE A 1 84 ? -0.471 -1.009 -8.005 1.00 92.81 84 PHE A CA 1
ATOM 674 C C . PHE A 1 84 ? -0.255 -1.345 -9.484 1.00 92.81 84 PHE A C 1
ATOM 676 O O . PHE A 1 84 ? -1.131 -1.183 -10.334 1.00 92.81 84 PHE A O 1
ATOM 683 N N . LEU A 1 85 ? 0.975 -1.740 -9.801 1.00 86.31 85 LEU A N 1
ATOM 684 C CA . LEU A 1 85 ? 1.387 -2.102 -11.152 1.00 86.31 85 LEU A CA 1
ATOM 685 C C . LEU A 1 85 ? 1.116 -3.586 -11.433 1.00 86.31 85 LEU A C 1
ATOM 687 O O . LEU A 1 85 ? 0.961 -4.375 -10.493 1.00 86.31 85 LEU A O 1
ATOM 691 N N . PRO A 1 86 ? 1.087 -3.998 -12.716 1.00 80.69 86 PRO A N 1
ATOM 692 C CA . PRO A 1 86 ? 0.915 -5.402 -13.074 1.00 80.69 86 PRO A CA 1
ATOM 693 C C . PRO A 1 86 ? 1.897 -6.315 -12.324 1.00 80.69 86 PRO A C 1
ATOM 695 O O . PRO A 1 86 ? 3.099 -6.058 -12.297 1.00 80.69 86 PRO A O 1
ATOM 698 N N . GLY A 1 87 ? 1.377 -7.385 -11.719 1.00 78.88 87 GLY A N 1
ATOM 699 C CA . GLY A 1 87 ? 2.160 -8.329 -10.912 1.00 78.88 87 GLY A CA 1
ATOM 700 C C . GLY A 1 87 ? 2.221 -8.007 -9.414 1.00 78.88 87 GLY A C 1
ATOM 701 O O . GLY A 1 87 ? 2.729 -8.829 -8.655 1.00 78.88 87 GLY A O 1
ATOM 702 N N . VAL A 1 88 ? 1.685 -6.861 -8.980 1.00 80.06 88 VAL A N 1
ATOM 703 C CA . VAL A 1 88 ? 1.496 -6.524 -7.556 1.00 80.06 88 VAL A CA 1
ATOM 704 C C . VAL A 1 88 ? 0.036 -6.696 -7.128 1.00 80.06 88 VAL A C 1
ATOM 706 O O . VAL A 1 88 ? -0.215 -7.258 -6.065 1.00 80.06 88 VAL A O 1
ATOM 709 N N . SER A 1 89 ? -0.908 -6.239 -7.958 1.00 71.88 89 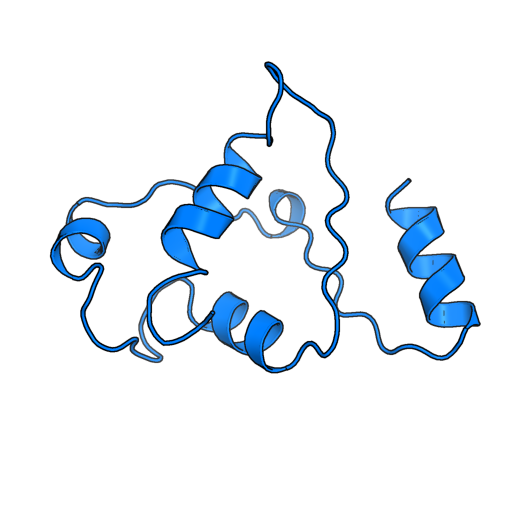SER A N 1
ATOM 710 C CA . SER A 1 89 ? -2.364 -6.337 -7.755 1.00 71.88 89 SER A CA 1
ATOM 711 C C . SER A 1 89 ? -3.069 -7.012 -8.921 1.00 71.88 89 SER A C 1
ATOM 713 O O . SER A 1 89 ? -2.600 -6.790 -10.064 1.00 71.88 89 SER A O 1
#